Protein AF-A0A1N7FT48-F1 (afdb_monomer)

Foldseek 3Di:
DVVVCVVVVDDPPDDPVNVVVVCVVVVFKDWDDDPPDDQWFWAFPLVRDGQDDDPRLLVLLVQQLVQLVVLQVVQQAFDQDPVRDTDHQADPVRDGLLCQLCVQVVHDSVCLSVCLVDDDSVNNLVSSQSSQVSQVPDPRHHDDSRHGHTDIGGDDIDMDGDPVNCVVPVD

pLDDT: mean 84.12, std 14.3, range [43.56, 97.88]

Solvent-accessible surface area (backbone atoms only — not comparable to full-atom values): 9931 Å² total; per-residue (Å²): 113,71,75,62,37,65,76,67,70,58,81,80,83,69,52,66,68,58,52,52,49,53,33,39,76,71,54,42,34,40,80,48,62,68,88,89,58,60,77,52,43,36,32,32,62,68,80,65,48,77,38,58,64,91,66,43,29,44,51,51,43,55,52,33,48,51,38,47,52,50,50,36,51,60,46,50,35,77,39,84,42,97,88,78,45,75,43,58,60,55,42,98,88,68,38,32,56,42,46,52,40,14,55,72,71,74,46,54,52,88,44,44,68,55,57,46,66,46,76,54,55,71,54,24,40,50,48,42,40,54,52,50,48,43,35,66,72,36,94,74,49,82,71,60,87,77,41,54,50,71,43,79,44,68,56,80,73,44,73,43,75,22,72,66,46,35,67,74,70,74,106

Organism: NCBI:txid588898

Sequence (171 aa):
MSNLLEELGIELDCNLDVAVGNLEEFGALGGFRPEDNPDWYTIRQRDGEFVMGEEDFPKAVDEEIKRALCHINSMSARIAIADGGEGVKLNDDGKTLREEVAEEVDVDADELASYLQDGGANERRGKLDEVVEAVEDSDTFERPDSYDKIEWVPSATRHHLTKQVVARYGL

Mean predicted aligned error: 10.94 Å

Nearest PDB structures (foldseek):
  8hpo-assembly1_B  TM=2.071E-01  e=6.542E+00  Saccharomyces cerevisiae S288C
  6lc8-assembly2_B  TM=2.013E-01  e=3.956E+00  Enterobacter cloacae

Structure (mmCIF, N/CA/C/O backbone):
data_AF-A0A1N7FT48-F1
#
_entry.id   AF-A0A1N7FT48-F1
#
loop_
_atom_site.group_PDB
_atom_site.id
_atom_site.type_symbol
_atom_site.label_atom_id
_atom_site.label_alt_id
_atom_site.label_comp_id
_atom_site.label_asym_id
_atom_site.label_entity_id
_atom_site.label_seq_id
_atom_site.pdbx_PDB_ins_code
_atom_site.Cartn_x
_atom_site.Cartn_y
_atom_site.Cartn_z
_atom_site.occupancy
_atom_site.B_iso_or_equiv
_atom_site.auth_seq_id
_atom_site.auth_comp_id
_atom_site.auth_asym_id
_atom_site.auth_atom_id
_atom_site.pdbx_PDB_model_num
ATOM 1 N N . MET A 1 1 ? -45.570 -13.222 14.840 1.00 43.56 1 MET A N 1
ATOM 2 C CA . MET A 1 1 ? -44.838 -12.403 13.849 1.00 43.56 1 MET A CA 1
ATOM 3 C C . MET A 1 1 ? -44.170 -13.265 12.790 1.00 43.56 1 MET A C 1
ATOM 5 O O . MET A 1 1 ? -44.395 -12.974 11.631 1.00 43.56 1 MET A O 1
ATOM 9 N N . SER A 1 2 ? -43.461 -14.344 13.149 1.00 46.72 2 SER A N 1
ATOM 10 C CA . SER A 1 2 ? -42.861 -15.286 12.178 1.00 46.72 2 SER A CA 1
ATOM 11 C C . SER A 1 2 ? -43.870 -15.870 11.164 1.00 46.72 2 SER A C 1
ATOM 13 O O . SER A 1 2 ? -43.617 -15.784 9.970 1.00 46.72 2 SER A O 1
ATOM 15 N N . ASN A 1 3 ? -45.068 -16.283 11.599 1.00 50.03 3 ASN A N 1
ATOM 16 C CA . ASN A 1 3 ? -46.082 -16.835 10.681 1.00 50.03 3 ASN A CA 1
ATOM 17 C C . ASN A 1 3 ? -46.634 -15.856 9.622 1.00 50.03 3 ASN A C 1
ATOM 19 O O . ASN A 1 3 ? -47.160 -16.319 8.625 1.00 50.03 3 ASN A O 1
ATOM 23 N N . LEU A 1 4 ? -46.554 -14.531 9.821 1.00 48.12 4 LEU A N 1
ATOM 24 C CA . LEU A 1 4 ? -47.073 -13.553 8.844 1.00 48.12 4 LEU A CA 1
ATOM 25 C C . LEU A 1 4 ? -46.038 -13.237 7.748 1.00 48.12 4 LEU A C 1
ATOM 27 O O . LEU A 1 4 ? -46.396 -12.845 6.644 1.00 48.12 4 LEU A O 1
ATOM 31 N N . LEU A 1 5 ? -44.749 -13.380 8.072 1.00 45.81 5 LEU A N 1
ATOM 32 C CA . LEU A 1 5 ? -43.635 -13.090 7.167 1.00 45.81 5 LEU A CA 1
ATOM 33 C C . LEU A 1 5 ? -43.407 -14.243 6.180 1.00 45.81 5 LEU A C 1
ATOM 35 O O . LEU A 1 5 ? -43.214 -13.990 4.993 1.00 45.81 5 LEU A O 1
ATOM 39 N N . GLU A 1 6 ? -43.533 -15.492 6.646 1.00 53.09 6 GLU A N 1
ATOM 40 C CA . GLU A 1 6 ? -43.532 -16.682 5.779 1.00 53.09 6 GLU A CA 1
ATOM 41 C C . GLU A 1 6 ? -44.719 -16.688 4.805 1.00 53.09 6 GLU A C 1
ATOM 43 O O . GLU A 1 6 ? -44.555 -17.030 3.638 1.00 53.09 6 GLU A O 1
ATOM 48 N N . GLU A 1 7 ? -45.904 -16.253 5.248 1.00 54.31 7 GLU A N 1
ATOM 49 C CA . GLU A 1 7 ? -47.115 -16.209 4.412 1.00 54.31 7 GLU A CA 1
ATOM 50 C C . GLU A 1 7 ? -47.036 -15.144 3.297 1.00 54.31 7 GLU A C 1
ATOM 52 O O . GLU A 1 7 ? -47.724 -15.253 2.283 1.00 54.31 7 GLU A O 1
ATOM 57 N N . LEU A 1 8 ? -46.168 -14.135 3.460 1.00 54.41 8 LEU A N 1
ATOM 58 C CA . LEU A 1 8 ? -45.912 -13.069 2.483 1.00 54.41 8 LEU A CA 1
ATOM 59 C C . LEU A 1 8 ? -44.673 -13.321 1.604 1.00 54.41 8 LEU A C 1
ATOM 61 O O . LEU A 1 8 ? -44.410 -12.522 0.706 1.00 54.41 8 LEU A O 1
ATOM 65 N N . GLY A 1 9 ? -43.923 -14.406 1.835 1.00 45.91 9 GLY A N 1
ATOM 66 C CA . GLY A 1 9 ? -42.721 -14.744 1.061 1.00 45.91 9 GLY A CA 1
ATOM 67 C C . GLY A 1 9 ? -41.581 -13.729 1.198 1.00 45.91 9 GLY A C 1
ATOM 68 O O . GLY A 1 9 ? -40.793 -13.569 0.270 1.00 45.91 9 GLY A O 1
ATOM 69 N N . ILE A 1 10 ? -41.518 -13.008 2.320 1.00 50.66 10 ILE A N 1
ATOM 70 C CA . ILE A 1 10 ? -40.508 -11.973 2.560 1.00 50.66 10 ILE A CA 1
ATOM 71 C C . ILE A 1 10 ? -39.317 -12.622 3.272 1.00 50.66 10 ILE A C 1
ATOM 73 O O . ILE A 1 10 ? -39.374 -12.867 4.478 1.00 50.66 10 ILE A O 1
ATOM 77 N N . GLU A 1 11 ? -38.238 -12.887 2.533 1.00 48.47 11 GLU A N 1
ATOM 78 C CA . GLU A 1 11 ? -36.929 -13.170 3.127 1.00 48.47 11 GLU A CA 1
ATOM 79 C C . GLU A 1 11 ? -36.364 -11.878 3.725 1.00 48.47 11 GLU A C 1
ATOM 81 O O . GLU A 1 11 ? -36.188 -10.866 3.047 1.00 48.47 11 GLU A O 1
ATOM 86 N N . LEU A 1 12 ? -36.129 -11.898 5.035 1.00 51.41 12 LEU A N 1
ATOM 87 C CA . LEU A 1 12 ? -35.481 -10.808 5.751 1.00 51.41 12 LEU A CA 1
ATOM 88 C C . LEU A 1 12 ? -33.970 -11.042 5.700 1.00 51.41 12 LEU A C 1
ATOM 90 O O . LEU A 1 12 ? -33.387 -11.593 6.634 1.00 51.41 12 LEU A O 1
ATOM 94 N N . ASP A 1 13 ? -33.343 -10.605 4.610 1.00 51.22 13 ASP A N 1
ATOM 95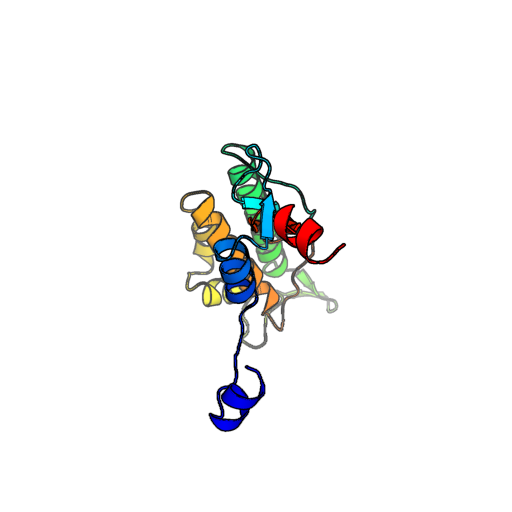 C CA . ASP A 1 13 ? -31.889 -10.451 4.537 1.00 51.22 13 ASP A CA 1
ATOM 96 C C . ASP A 1 13 ? -31.471 -9.322 5.484 1.00 51.22 13 ASP A C 1
ATOM 98 O O . ASP A 1 13 ? -31.414 -8.139 5.144 1.00 51.22 13 ASP A O 1
ATOM 102 N N . CYS A 1 14 ? -31.244 -9.683 6.743 1.00 55.03 14 CYS A N 1
ATOM 103 C CA . CYS A 1 14 ? -30.756 -8.757 7.747 1.00 55.03 14 CYS A CA 1
ATOM 104 C C . CYS A 1 14 ? -29.241 -8.652 7.578 1.00 55.03 14 CYS A C 1
ATOM 106 O O . CYS A 1 14 ? -28.514 -9.541 8.023 1.00 55.03 14 CYS A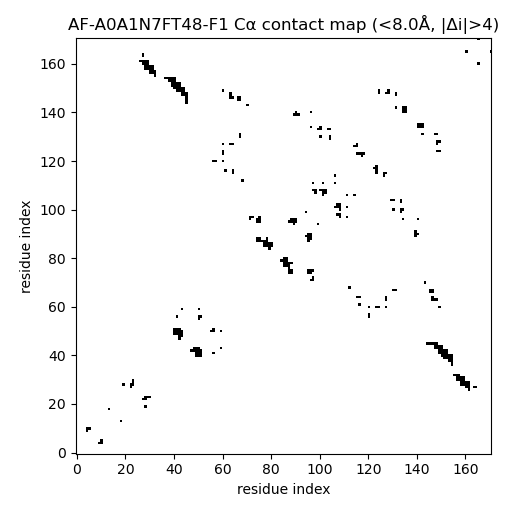 O 1
ATOM 108 N N . ASN A 1 15 ? -28.741 -7.568 6.985 1.00 69.19 15 ASN A N 1
ATOM 109 C CA . ASN A 1 15 ? -27.335 -7.223 7.179 1.00 69.19 15 ASN A CA 1
ATOM 110 C C . ASN A 1 15 ? -27.104 -6.998 8.690 1.00 69.19 15 ASN A C 1
ATOM 112 O O . ASN A 1 15 ? -27.936 -6.375 9.358 1.00 69.19 15 ASN A O 1
ATOM 116 N N . LEU A 1 16 ? -26.004 -7.531 9.231 1.00 73.19 16 LEU A N 1
ATOM 117 C CA . LEU A 1 16 ? -25.623 -7.404 10.638 1.00 73.19 16 LEU A CA 1
ATOM 118 C C . LEU A 1 16 ? -25.678 -5.946 11.110 1.00 73.19 16 LEU A C 1
ATOM 120 O O . LEU A 1 16 ? -26.208 -5.689 12.187 1.00 73.19 16 LEU A O 1
ATOM 124 N N . ASP A 1 17 ? -25.234 -4.999 10.283 1.00 72.88 17 ASP A N 1
ATOM 125 C CA . ASP A 1 17 ? -25.266 -3.569 10.611 1.00 72.88 17 ASP A CA 1
ATOM 126 C C . AS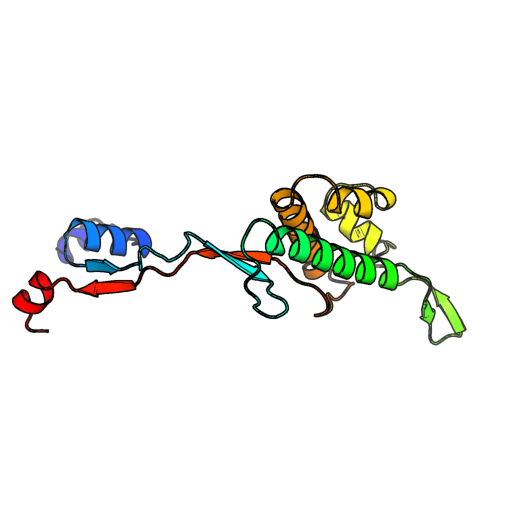P A 1 17 ? -26.693 -3.053 10.814 1.00 72.88 17 ASP A C 1
ATOM 128 O O . ASP A 1 17 ? -26.971 -2.304 11.748 1.00 72.88 17 ASP A O 1
ATOM 132 N N . VAL A 1 18 ? -27.631 -3.509 9.979 1.00 76.25 18 VAL A N 1
ATOM 133 C CA . VAL A 1 18 ? -29.053 -3.156 10.091 1.00 76.25 18 VAL A CA 1
ATOM 134 C C . VAL A 1 18 ? -29.650 -3.775 11.354 1.00 76.25 18 VAL A C 1
ATOM 136 O O . VAL A 1 18 ? -30.414 -3.125 12.065 1.00 76.25 18 VAL A O 1
ATOM 139 N N . ALA A 1 19 ? -29.286 -5.019 11.674 1.00 79.25 19 ALA A N 1
ATOM 140 C CA . ALA A 1 19 ? -29.749 -5.685 12.888 1.00 79.25 19 ALA A CA 1
ATOM 141 C C . ALA A 1 19 ? -29.219 -5.000 14.160 1.00 79.25 19 ALA A C 1
ATOM 143 O O . ALA A 1 19 ? -29.990 -4.760 15.091 1.00 79.25 19 ALA A O 1
ATOM 144 N N . VAL A 1 20 ? -27.930 -4.651 14.193 1.00 79.38 20 VAL A N 1
ATOM 145 C CA . VAL A 1 20 ? -27.299 -3.938 15.312 1.00 79.38 20 VAL A CA 1
ATOM 146 C C . VAL A 1 20 ? -27.886 -2.535 15.452 1.00 79.38 20 VAL A C 1
ATOM 148 O O . VAL A 1 20 ? -28.318 -2.183 16.548 1.00 79.38 20 VAL A O 1
ATOM 151 N N . GLY A 1 21 ? -28.006 -1.783 14.355 1.00 76.62 21 GLY A N 1
ATOM 152 C CA . GLY A 1 21 ? -28.599 -0.444 14.357 1.00 76.62 21 GLY A CA 1
ATOM 153 C C . GLY A 1 21 ? -30.036 -0.437 14.881 1.00 76.62 21 GLY A C 1
ATOM 154 O O . GLY A 1 21 ? -30.369 0.359 15.757 1.00 76.62 21 GLY A O 1
ATOM 155 N N . ASN A 1 22 ? -30.866 -1.391 14.447 1.00 80.50 22 ASN A N 1
ATOM 156 C CA . ASN A 1 22 ? -32.234 -1.538 14.954 1.00 80.50 22 ASN A CA 1
ATOM 157 C C . ASN A 1 22 ? -32.272 -1.860 16.460 1.00 80.50 22 ASN A C 1
ATOM 159 O O . ASN A 1 22 ? -33.148 -1.380 17.181 1.00 80.50 22 ASN A O 1
ATOM 163 N N . LEU A 1 23 ? -31.344 -2.686 16.956 1.00 80.62 23 LEU A N 1
ATOM 164 C CA . LEU A 1 23 ? -31.255 -3.035 18.377 1.00 80.62 23 LEU A CA 1
ATOM 165 C C . LEU A 1 23 ? -30.747 -1.872 19.241 1.00 80.62 23 LEU A C 1
ATOM 167 O O . LEU A 1 23 ? -31.159 -1.760 20.399 1.00 80.62 23 LEU A O 1
ATOM 171 N N . GLU A 1 24 ? -29.880 -1.016 18.703 1.00 80.31 24 GLU A N 1
ATOM 172 C CA . GLU A 1 24 ? -29.455 0.228 19.350 1.00 80.31 24 GLU A CA 1
ATOM 173 C C . GLU A 1 24 ? -30.578 1.272 19.363 1.00 80.31 24 GLU A C 1
ATOM 175 O O . GLU A 1 24 ? -30.865 1.832 20.421 1.00 80.31 24 GLU A O 1
ATOM 180 N N . GLU A 1 25 ? -31.288 1.472 18.246 1.00 81.25 25 GLU A N 1
ATOM 181 C CA . GLU A 1 25 ? -32.436 2.390 18.161 1.00 81.25 25 GLU A CA 1
ATOM 182 C C . GLU A 1 25 ? -33.570 1.968 19.107 1.00 81.25 25 GLU A C 1
ATOM 184 O O . GLU A 1 25 ? -34.167 2.793 19.801 1.00 81.25 25 GLU A O 1
ATOM 189 N N . PHE A 1 26 ? -33.824 0.662 19.210 1.00 82.12 26 PHE A N 1
ATOM 190 C CA . PHE A 1 26 ? -34.778 0.101 20.166 1.00 82.12 26 PHE A CA 1
ATOM 191 C C . PHE A 1 26 ? -34.303 0.209 21.633 1.00 82.12 26 PHE A C 1
ATOM 193 O O . PHE A 1 26 ? -35.077 -0.048 22.559 1.00 82.12 26 PHE A O 1
ATOM 200 N N . GLY A 1 27 ? -33.043 0.581 21.878 1.00 78.88 27 GLY A N 1
ATOM 201 C CA . GLY A 1 27 ? -32.454 0.694 23.214 1.00 78.88 27 GLY A CA 1
ATOM 202 C C . GLY A 1 27 ? -32.167 -0.655 23.879 1.00 78.88 27 GLY A C 1
ATOM 203 O O . GLY A 1 27 ? -32.018 -0.726 25.105 1.00 78.88 27 GLY A O 1
ATOM 204 N N . ALA A 1 28 ? -32.108 -1.741 23.101 1.00 79.69 28 ALA A N 1
ATOM 205 C CA . ALA A 1 28 ? -31.739 -3.061 23.606 1.00 79.69 28 ALA A CA 1
ATOM 206 C C . ALA A 1 28 ? -30.224 -3.248 23.724 1.00 79.69 28 ALA A C 1
ATOM 208 O O . ALA A 1 28 ? -29.759 -3.888 24.673 1.00 79.69 28 ALA A O 1
ATOM 209 N N . LEU A 1 29 ? -29.471 -2.664 22.793 1.00 81.94 29 LEU A N 1
ATOM 210 C CA . LEU A 1 29 ? -28.017 -2.591 22.839 1.00 81.94 29 LEU A CA 1
ATOM 211 C C . LEU A 1 29 ? -27.562 -1.178 23.201 1.00 81.94 29 LEU A C 1
ATOM 213 O O . LEU A 1 29 ? -28.160 -0.188 22.793 1.00 81.94 29 LEU A O 1
ATOM 217 N N . GLY A 1 30 ? -26.496 -1.102 23.990 1.00 74.44 30 GLY A N 1
ATOM 218 C CA . GLY A 1 30 ? -25.676 0.090 24.132 1.00 74.44 30 GLY A CA 1
ATOM 219 C C . GLY A 1 30 ? -24.333 -0.139 23.447 1.00 74.44 30 GLY A C 1
ATOM 220 O O . GLY A 1 30 ? -23.672 -1.149 23.703 1.00 74.44 30 GLY A O 1
ATOM 221 N N . GLY A 1 31 ? -23.913 0.796 22.603 1.00 73.69 31 GLY A N 1
ATOM 222 C CA . GLY A 1 31 ? -22.545 0.867 22.105 1.00 73.69 31 GLY A CA 1
ATOM 223 C C . GLY A 1 31 ? -21.635 1.523 23.142 1.00 73.69 31 GLY A C 1
ATOM 224 O O . GLY A 1 31 ? -21.965 2.561 23.714 1.00 73.69 31 GLY A O 1
ATOM 225 N N . PHE A 1 32 ? -20.486 0.913 23.413 1.00 70.88 32 PHE A N 1
ATOM 226 C CA . PHE A 1 32 ? -19.395 1.538 24.143 1.00 70.88 32 PHE A CA 1
ATOM 227 C C . PHE A 1 32 ? -18.168 1.606 23.241 1.00 70.88 32 PHE A C 1
ATOM 229 O O . PHE A 1 32 ? -17.603 0.587 22.833 1.00 70.88 32 PHE A O 1
ATOM 236 N N . ARG A 1 33 ? -17.738 2.836 22.988 1.00 65.94 33 ARG A N 1
ATOM 237 C CA . ARG A 1 33 ? -16.440 3.160 22.424 1.00 65.94 33 ARG A CA 1
ATOM 238 C C . ARG A 1 33 ? -15.762 4.116 23.404 1.00 65.94 33 ARG A C 1
ATOM 240 O O . ARG A 1 33 ? -16.387 5.118 23.749 1.00 65.94 33 ARG A O 1
ATOM 247 N N . PRO A 1 34 ? -14.547 3.820 23.896 1.00 72.06 34 PRO A N 1
ATOM 248 C CA . PRO A 1 34 ? -13.786 4.806 24.654 1.00 72.06 34 PRO A CA 1
ATOM 249 C C . PRO A 1 34 ? -13.670 6.095 23.833 1.00 72.06 34 PRO A C 1
ATOM 251 O O . PRO A 1 34 ? -13.296 6.021 22.666 1.00 72.06 34 PRO A O 1
ATOM 254 N N . GLU A 1 35 ? -13.998 7.248 24.420 1.00 70.12 35 GLU A N 1
ATOM 255 C CA . GLU A 1 35 ? -13.951 8.546 23.717 1.00 70.12 35 GLU A CA 1
ATOM 256 C C . GLU A 1 35 ? -12.540 8.878 23.206 1.00 70.12 35 GLU A C 1
ATOM 258 O O . GLU A 1 35 ? -12.391 9.582 22.214 1.00 70.12 35 GLU A O 1
ATOM 263 N N . ASP A 1 36 ? -11.514 8.304 23.839 1.00 77.81 36 ASP A N 1
ATOM 264 C CA . ASP A 1 36 ? -10.109 8.493 23.478 1.00 77.81 36 ASP A CA 1
ATOM 265 C C . ASP A 1 36 ? -9.653 7.633 22.280 1.00 77.81 36 ASP A C 1
ATOM 267 O O . ASP A 1 36 ? -8.517 7.767 21.822 1.00 77.81 36 ASP A O 1
ATOM 271 N N . ASN A 1 37 ? -10.495 6.723 21.769 1.00 79.62 37 ASN A N 1
ATOM 272 C CA . ASN A 1 37 ? -10.119 5.878 20.637 1.00 79.62 37 ASN A CA 1
ATOM 273 C C . ASN A 1 37 ? -10.293 6.620 19.302 1.00 79.62 37 ASN A C 1
ATOM 275 O O . ASN A 1 37 ? -11.365 7.174 19.049 1.00 79.62 37 ASN A O 1
ATOM 279 N N . PRO A 1 38 ? -9.304 6.545 18.393 1.00 81.38 38 PRO A N 1
ATOM 280 C CA . PRO A 1 38 ? -9.422 7.131 17.064 1.00 81.38 38 PRO A CA 1
ATOM 281 C C . PRO A 1 38 ? -10.512 6.435 16.247 1.00 81.38 38 PRO A C 1
ATOM 283 O O . PRO A 1 38 ? -10.845 5.271 16.504 1.00 81.38 38 PRO A O 1
ATOM 286 N N . ASP A 1 39 ? -11.036 7.139 15.237 1.00 81.69 39 ASP A N 1
ATOM 287 C CA . ASP A 1 39 ? -12.045 6.592 14.327 1.00 81.69 39 ASP A CA 1
ATOM 288 C C . ASP A 1 39 ? -11.555 5.334 13.602 1.00 81.69 39 ASP A C 1
ATOM 290 O O . ASP A 1 39 ? -12.259 4.321 13.535 1.00 81.69 39 ASP A O 1
ATOM 294 N N . TRP A 1 40 ? -10.294 5.392 13.188 1.00 84.44 40 TRP A N 1
ATOM 295 C CA . TRP A 1 40 ? -9.587 4.369 12.442 1.00 84.44 40 TRP A CA 1
ATOM 296 C C . TRP A 1 40 ? -8.178 4.209 12.997 1.00 84.44 40 TRP A C 1
ATOM 298 O O . TRP A 1 40 ? -7.578 5.160 13.503 1.00 84.44 40 TRP A O 1
ATOM 308 N N . TYR A 1 41 ? -7.655 3.001 12.876 1.00 88.12 41 TYR A N 1
ATOM 309 C CA . TYR A 1 41 ? -6.258 2.685 13.077 1.00 88.12 41 TYR A CA 1
ATOM 310 C C . TYR A 1 41 ? -5.600 2.495 11.723 1.00 88.12 41 TYR A C 1
ATOM 312 O O . TYR A 1 41 ? -6.101 1.736 10.897 1.00 88.12 41 TYR A O 1
ATOM 320 N N . THR A 1 42 ? -4.462 3.141 11.518 1.00 91.56 42 THR A N 1
ATOM 321 C CA . THR A 1 42 ? -3.639 2.894 10.341 1.00 91.56 42 THR A CA 1
ATOM 322 C C . THR A 1 42 ? -2.610 1.824 10.679 1.00 91.56 42 THR A C 1
ATOM 324 O O . THR A 1 42 ? -1.766 2.038 11.552 1.00 91.56 42 THR A O 1
ATOM 327 N N . ILE A 1 43 ? -2.706 0.661 10.037 1.00 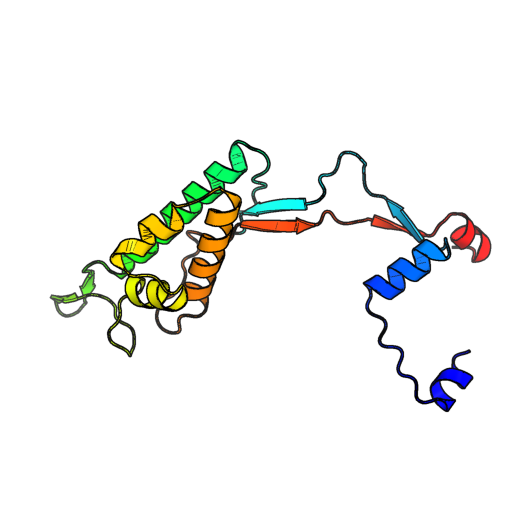92.25 43 ILE A N 1
ATOM 328 C CA . ILE A 1 43 ? -1.900 -0.522 10.357 1.00 92.25 43 ILE A CA 1
ATOM 329 C C . ILE A 1 43 ? -1.095 -0.929 9.130 1.00 92.25 43 ILE A C 1
ATOM 331 O O . ILE A 1 43 ? -1.646 -1.117 8.047 1.00 92.25 43 ILE A O 1
ATOM 335 N N . ARG A 1 44 ? 0.215 -1.095 9.303 1.00 93.25 44 ARG A N 1
ATOM 336 C CA . ARG A 1 44 ? 1.078 -1.693 8.285 1.00 93.25 44 ARG A CA 1
ATOM 337 C C . ARG A 1 44 ? 0.966 -3.213 8.358 1.00 93.25 44 ARG A C 1
ATOM 339 O O . ARG A 1 44 ? 1.340 -3.802 9.370 1.00 93.25 44 ARG A O 1
ATOM 346 N N . GLN A 1 45 ? 0.487 -3.856 7.296 1.00 92.38 45 GLN A N 1
ATOM 347 C CA . GLN A 1 45 ? 0.188 -5.293 7.326 1.00 92.38 45 GLN A CA 1
ATOM 348 C C . GLN A 1 45 ? 1.429 -6.166 7.544 1.00 92.38 45 GLN A C 1
ATOM 350 O O . GLN A 1 45 ? 1.357 -7.144 8.286 1.00 92.38 45 GLN A O 1
ATOM 355 N N . ARG A 1 46 ? 2.583 -5.758 6.994 1.00 93.06 46 ARG A N 1
ATOM 356 C CA . ARG A 1 46 ? 3.857 -6.496 7.071 1.00 93.06 46 ARG A CA 1
ATOM 357 C C . ARG A 1 46 ? 4.227 -6.946 8.490 1.00 93.06 46 ARG A C 1
ATOM 359 O O . ARG A 1 46 ? 4.759 -8.036 8.673 1.00 93.06 46 ARG A O 1
ATOM 366 N N . ASP A 1 47 ? 4.031 -6.085 9.486 1.00 91.75 47 ASP A N 1
ATOM 367 C CA . ASP A 1 47 ? 4.411 -6.347 10.882 1.00 91.75 47 ASP A CA 1
ATOM 368 C C . ASP A 1 47 ? 3.331 -6.001 11.915 1.00 91.75 47 ASP A C 1
ATOM 370 O O . ASP A 1 47 ? 3.547 -6.185 13.114 1.00 91.75 47 ASP A O 1
ATOM 374 N N . GLY A 1 48 ? 2.159 -5.542 11.471 1.00 90.75 48 GLY A N 1
ATOM 375 C CA . GLY A 1 48 ? 1.049 -5.162 12.339 1.00 90.75 48 GLY A CA 1
ATOM 376 C C . GLY A 1 48 ? 1.302 -3.885 13.144 1.00 90.75 48 GLY A C 1
ATOM 377 O O . GLY A 1 48 ? 0.601 -3.644 14.128 1.00 90.75 48 GLY A O 1
ATOM 378 N N . GLU A 1 49 ? 2.304 -3.080 12.776 1.00 93.88 49 GLU A N 1
ATOM 379 C CA . GLU A 1 49 ? 2.609 -1.837 13.483 1.00 93.88 49 GLU A CA 1
ATOM 380 C C . GLU A 1 49 ? 1.552 -0.759 13.199 1.00 93.88 49 GLU A C 1
ATOM 382 O O . GLU A 1 49 ? 1.134 -0.542 12.058 1.00 93.88 49 GLU A O 1
ATOM 387 N N . PHE A 1 50 ? 1.138 -0.059 14.258 1.00 91.62 50 PHE A N 1
ATOM 388 C CA . PHE A 1 50 ? 0.275 1.113 14.158 1.00 91.62 50 PHE A CA 1
ATOM 389 C C . PHE A 1 50 ? 1.099 2.317 13.701 1.00 91.62 50 PHE A C 1
ATOM 391 O O . PHE A 1 50 ? 1.949 2.808 14.439 1.00 91.62 50 PHE A O 1
ATOM 398 N N . VAL A 1 51 ? 0.813 2.822 12.505 1.00 92.06 51 VAL A N 1
ATOM 399 C CA . VAL A 1 51 ? 1.537 3.927 11.862 1.00 92.06 51 VAL A CA 1
ATOM 400 C C . VAL A 1 51 ? 0.622 5.143 11.761 1.00 92.06 51 VAL A C 1
ATOM 402 O O . VAL A 1 51 ? 0.079 5.471 10.710 1.00 92.06 51 VAL A O 1
ATOM 405 N N . MET A 1 52 ? 0.386 5.772 12.911 1.00 87.06 52 MET A N 1
ATOM 406 C CA . MET A 1 52 ? -0.632 6.807 13.105 1.00 87.06 52 MET A CA 1
ATOM 407 C C . MET A 1 52 ? -0.025 8.213 13.177 1.00 87.06 52 MET A C 1
ATOM 409 O O . MET A 1 52 ? 1.056 8.411 13.720 1.00 87.06 52 MET A O 1
ATOM 413 N N . GLY A 1 53 ? -0.782 9.216 12.728 1.00 88.12 53 GLY A N 1
ATOM 414 C CA . GLY A 1 53 ? -0.434 10.630 12.903 1.00 88.12 53 GLY A CA 1
ATOM 415 C C . GLY A 1 53 ? 0.393 11.232 11.765 1.00 88.12 53 GLY A C 1
ATOM 416 O O . GLY A 1 53 ? 0.757 10.562 10.805 1.00 88.12 53 GLY A O 1
ATOM 417 N N . GLU A 1 54 ? 0.662 12.534 11.864 1.00 88.25 54 GLU A N 1
ATOM 418 C CA . GLU A 1 54 ? 1.255 13.327 10.773 1.00 88.25 54 GLU A CA 1
ATOM 419 C C . GLU A 1 54 ? 2.719 12.984 10.470 1.00 88.25 54 GLU A C 1
ATOM 421 O O . GLU A 1 54 ? 3.205 13.294 9.386 1.00 88.25 54 GLU A O 1
ATOM 426 N N . GLU A 1 55 ? 3.428 12.354 11.409 1.00 90.31 55 GLU A N 1
ATOM 427 C CA . GLU A 1 55 ? 4.846 12.031 11.253 1.00 90.31 55 GLU A CA 1
ATOM 428 C C . GLU A 1 55 ? 5.076 10.571 10.840 1.00 90.31 55 GLU A C 1
ATOM 430 O O . GLU A 1 55 ? 5.805 10.319 9.878 1.00 90.31 55 GLU A O 1
ATOM 435 N N . ASP A 1 56 ? 4.454 9.614 11.532 1.00 92.19 56 ASP A N 1
ATOM 436 C CA . ASP A 1 56 ? 4.733 8.189 11.321 1.00 92.19 56 ASP A CA 1
ATOM 437 C C . ASP A 1 56 ? 4.022 7.635 10.085 1.00 92.19 56 ASP A C 1
ATOM 439 O O . ASP A 1 56 ? 4.605 6.833 9.353 1.00 92.19 56 ASP A O 1
ATOM 443 N N . PHE A 1 57 ? 2.805 8.105 9.787 1.00 93.69 57 PHE A N 1
ATOM 444 C CA . PHE A 1 57 ? 2.056 7.629 8.624 1.00 93.69 57 PHE A CA 1
ATOM 445 C C . PHE A 1 57 ? 2.767 7.936 7.292 1.00 93.69 57 PHE A C 1
ATOM 447 O O . PHE A 1 57 ? 3.010 6.997 6.530 1.00 93.69 57 PHE A O 1
ATOM 454 N N . PRO A 1 58 ? 3.181 9.188 6.986 1.00 96.00 58 PRO A N 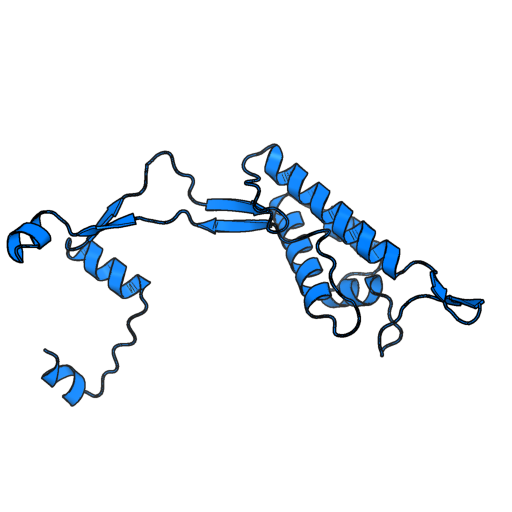1
ATOM 455 C CA . PRO A 1 58 ? 3.887 9.463 5.734 1.00 96.00 58 PRO A CA 1
ATOM 456 C C . PRO A 1 58 ? 5.209 8.703 5.610 1.00 96.00 58 PRO A C 1
ATOM 458 O O . PRO A 1 58 ? 5.529 8.223 4.524 1.00 96.00 58 PRO A O 1
ATOM 461 N N . LYS A 1 59 ? 5.953 8.556 6.716 1.00 96.06 59 LYS A N 1
ATOM 462 C CA . LYS A 1 59 ? 7.213 7.801 6.737 1.00 96.06 59 LYS A CA 1
ATOM 463 C C . LYS A 1 59 ? 6.991 6.325 6.436 1.00 96.06 59 LYS A C 1
ATOM 465 O O . LYS A 1 59 ? 7.722 5.770 5.623 1.00 96.06 59 LYS A O 1
ATOM 470 N N . ALA A 1 60 ? 5.982 5.710 7.050 1.00 96.25 60 ALA A N 1
ATOM 471 C CA . ALA A 1 60 ? 5.649 4.313 6.807 1.00 96.25 60 ALA A CA 1
ATOM 472 C C . ALA A 1 60 ? 5.281 4.074 5.337 1.00 96.25 60 ALA A C 1
ATOM 474 O O . ALA A 1 60 ? 5.790 3.136 4.729 1.00 96.25 60 ALA A O 1
ATOM 475 N N . VAL A 1 61 ? 4.474 4.962 4.745 1.00 96.94 61 VAL A N 1
ATOM 476 C CA . VAL A 1 61 ? 4.136 4.915 3.312 1.00 96.94 61 VAL A CA 1
ATOM 477 C C . VAL A 1 61 ? 5.398 5.010 2.448 1.00 96.94 61 VAL A C 1
ATOM 479 O O . VAL A 1 61 ? 5.603 4.184 1.562 1.00 96.94 61 VAL A O 1
ATOM 482 N N . ASP A 1 62 ? 6.287 5.964 2.736 1.00 97.19 62 ASP A N 1
ATOM 483 C CA . ASP A 1 62 ? 7.540 6.140 1.992 1.00 97.19 62 ASP A CA 1
ATOM 484 C C . ASP A 1 62 ? 8.489 4.939 2.107 1.00 97.19 62 ASP A C 1
ATOM 486 O O . ASP A 1 62 ? 9.208 4.610 1.159 1.00 97.19 62 ASP A O 1
ATOM 490 N N . GLU A 1 63 ? 8.539 4.291 3.268 1.00 96.81 63 GLU A N 1
ATOM 491 C CA . GLU A 1 63 ? 9.346 3.091 3.487 1.00 96.81 63 GLU A CA 1
ATOM 492 C C . GLU A 1 63 ? 8.808 1.887 2.717 1.00 96.81 63 GLU A C 1
ATOM 494 O O . GLU A 1 63 ? 9.593 1.183 2.076 1.00 96.81 63 GLU A O 1
ATOM 499 N N . GLU A 1 64 ? 7.495 1.668 2.734 1.00 97.19 64 GLU A N 1
ATOM 500 C CA . GLU A 1 64 ? 6.869 0.557 2.017 1.00 97.19 64 GLU A CA 1
ATOM 501 C C . GLU A 1 64 ? 6.954 0.747 0.494 1.00 97.19 64 GLU A C 1
ATOM 503 O O . GLU A 1 64 ? 7.344 -0.182 -0.212 1.00 97.19 64 GLU A O 1
ATOM 508 N N . ILE A 1 65 ? 6.788 1.975 -0.015 1.00 97.75 65 ILE A N 1
ATOM 509 C CA . ILE A 1 65 ? 7.038 2.299 -1.433 1.00 97.75 65 ILE A CA 1
ATOM 510 C C . ILE A 1 65 ? 8.483 1.988 -1.836 1.00 97.75 65 ILE A C 1
ATOM 512 O O . ILE A 1 65 ? 8.730 1.403 -2.892 1.00 97.75 65 ILE A O 1
ATOM 516 N N . LYS A 1 66 ? 9.469 2.349 -1.005 1.00 97.44 66 LYS A N 1
ATOM 517 C CA . LYS A 1 66 ? 10.881 2.039 -1.290 1.00 97.44 66 LYS A CA 1
ATOM 518 C C . LYS A 1 66 ? 11.131 0.537 -1.351 1.00 97.44 66 LYS A C 1
ATOM 520 O O . LYS A 1 66 ? 11.920 0.094 -2.186 1.00 97.44 66 LYS A O 1
ATOM 525 N N . ARG A 1 67 ? 10.492 -0.242 -0.477 1.00 96.88 67 ARG A N 1
ATOM 526 C CA . ARG A 1 67 ? 10.615 -1.706 -0.453 1.00 96.88 67 ARG A CA 1
ATOM 527 C C . ARG A 1 67 ? 9.964 -2.336 -1.686 1.00 96.88 67 ARG A C 1
ATOM 529 O O . ARG A 1 67 ? 10.620 -3.148 -2.337 1.00 96.88 67 ARG A O 1
ATOM 536 N N . ALA A 1 68 ? 8.767 -1.889 -2.066 1.00 96.38 68 ALA A N 1
ATOM 537 C CA . ALA A 1 68 ? 8.092 -2.315 -3.292 1.00 96.38 68 ALA A CA 1
ATOM 538 C C . ALA A 1 68 ? 8.943 -2.014 -4.538 1.00 96.38 68 ALA A C 1
ATOM 540 O O . ALA A 1 68 ? 9.249 -2.909 -5.324 1.00 96.38 68 ALA A O 1
ATOM 541 N N . LEU A 1 69 ? 9.449 -0.782 -4.672 1.00 96.19 69 LEU A N 1
ATOM 542 C CA . LEU A 1 69 ? 10.341 -0.410 -5.775 1.00 96.19 69 LEU A CA 1
ATOM 543 C C . LEU A 1 69 ? 11.645 -1.215 -5.775 1.00 96.19 69 LEU A C 1
ATOM 545 O O . LEU A 1 69 ? 12.152 -1.553 -6.842 1.00 96.19 69 LEU A O 1
ATOM 549 N N . CYS A 1 70 ? 12.208 -1.532 -4.607 1.00 95.38 70 CYS A N 1
ATOM 550 C CA . CYS A 1 70 ? 13.395 -2.381 -4.504 1.00 95.38 70 CYS A CA 1
ATOM 551 C C . CYS A 1 70 ? 13.135 -3.777 -5.085 1.00 95.38 70 CYS A C 1
ATOM 553 O O . CYS A 1 70 ? 13.944 -4.262 -5.877 1.00 95.38 70 CYS A O 1
ATOM 555 N N . HIS A 1 71 ? 11.993 -4.383 -4.750 1.00 93.81 71 HIS A N 1
ATOM 556 C CA . HIS A 1 71 ? 11.567 -5.664 -5.308 1.00 93.81 71 HIS A CA 1
ATOM 557 C C . HIS A 1 71 ? 11.348 -5.592 -6.827 1.00 93.81 71 HIS A C 1
ATOM 559 O O . HIS A 1 71 ? 11.925 -6.377 -7.577 1.00 93.81 71 HIS A O 1
ATOM 565 N N . ILE A 1 72 ? 10.593 -4.602 -7.304 1.00 93.81 72 ILE A N 1
ATOM 566 C CA . ILE A 1 72 ? 10.327 -4.425 -8.740 1.00 93.81 72 ILE A CA 1
ATOM 567 C C . ILE A 1 72 ? 11.639 -4.264 -9.522 1.00 93.81 72 ILE A C 1
ATOM 569 O O . ILE A 1 72 ? 11.842 -4.886 -10.568 1.00 93.81 72 ILE A O 1
ATOM 573 N N . ASN A 1 73 ? 12.570 -3.469 -8.990 1.00 91.62 73 ASN A N 1
ATOM 574 C CA . ASN A 1 73 ? 13.894 -3.277 -9.577 1.00 91.62 73 ASN A CA 1
ATOM 575 C C . ASN A 1 73 ? 14.734 -4.560 -9.571 1.00 91.62 73 ASN A C 1
ATOM 577 O O . ASN A 1 73 ? 15.441 -4.810 -10.545 1.00 91.62 73 ASN A O 1
ATOM 581 N N . SER A 1 74 ? 14.695 -5.358 -8.499 1.00 89.75 74 SER A N 1
ATOM 582 C CA . SER A 1 74 ? 15.512 -6.572 -8.397 1.00 89.75 74 SER A CA 1
ATOM 583 C C . SER A 1 74 ? 15.054 -7.657 -9.369 1.00 89.75 74 SER A C 1
ATOM 585 O O . SER A 1 74 ? 15.896 -8.339 -9.948 1.00 89.75 74 SER A O 1
ATOM 587 N N . MET A 1 75 ? 13.748 -7.763 -9.609 1.00 85.75 75 MET A N 1
ATOM 588 C CA . MET A 1 75 ? 13.172 -8.712 -10.567 1.00 85.75 75 MET A CA 1
ATOM 589 C C . MET A 1 75 ? 13.359 -8.281 -12.023 1.00 85.75 75 MET A C 1
ATOM 591 O O . MET A 1 75 ? 13.458 -9.125 -12.912 1.00 85.75 75 MET A O 1
ATOM 595 N N . SER A 1 76 ? 13.452 -6.972 -12.258 1.00 79.94 76 SER A N 1
ATOM 596 C CA . SER A 1 76 ? 13.688 -6.396 -13.589 1.00 79.94 76 SER A CA 1
ATOM 597 C C . SER A 1 76 ? 15.182 -6.272 -13.929 1.00 79.94 76 SER A C 1
ATOM 599 O O . SER A 1 76 ? 15.546 -5.949 -15.060 1.00 79.94 76 SER A O 1
ATOM 601 N N . ALA A 1 77 ? 16.071 -6.512 -12.961 1.00 76.25 77 ALA A N 1
ATOM 602 C CA . ALA A 1 77 ? 17.510 -6.515 -13.178 1.00 76.25 77 ALA A CA 1
ATOM 603 C C . ALA A 1 77 ? 17.966 -7.799 -13.889 1.00 76.25 77 ALA A C 1
ATOM 605 O O . ALA A 1 77 ? 17.370 -8.867 -13.753 1.00 76.25 77 ALA A O 1
ATOM 606 N N . ARG A 1 78 ? 19.083 -7.710 -14.622 1.00 69.94 78 ARG A N 1
ATOM 607 C CA . ARG A 1 78 ? 19.736 -8.898 -15.183 1.00 69.94 78 ARG A CA 1
ATOM 608 C C . ARG A 1 78 ? 20.226 -9.796 -14.050 1.00 69.94 78 ARG A C 1
ATOM 610 O O . ARG A 1 78 ? 21.038 -9.375 -13.228 1.00 69.94 78 ARG A O 1
ATOM 617 N N . ILE A 1 79 ? 19.761 -11.036 -14.047 1.00 61.66 79 ILE A N 1
ATOM 618 C CA . ILE A 1 79 ? 20.140 -12.096 -13.117 1.00 61.66 79 ILE A CA 1
ATOM 619 C C . ILE A 1 79 ? 20.925 -13.178 -13.857 1.00 61.66 79 ILE A C 1
ATOM 621 O O . ILE A 1 79 ? 20.672 -13.480 -15.026 1.00 61.66 79 ILE A O 1
ATOM 625 N N . ALA A 1 80 ? 21.905 -13.762 -13.168 1.00 57.44 80 ALA A N 1
ATOM 626 C CA . 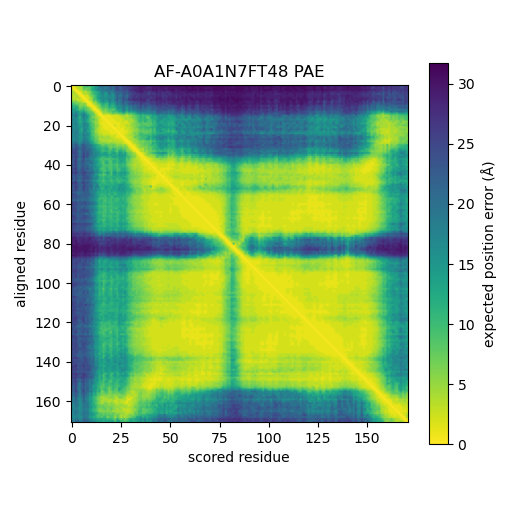ALA A 1 80 ? 22.623 -14.925 -13.668 1.00 57.44 80 ALA A CA 1
ATOM 627 C C . ALA A 1 80 ? 21.682 -16.139 -13.653 1.00 57.44 80 ALA A C 1
ATOM 629 O O . ALA A 1 80 ? 21.167 -16.512 -12.599 1.00 57.44 80 ALA A O 1
ATOM 630 N N . ILE A 1 81 ? 21.462 -16.753 -14.813 1.00 62.69 81 ILE A N 1
ATOM 631 C CA . ILE A 1 81 ? 20.653 -17.969 -14.965 1.00 62.69 81 ILE A CA 1
ATOM 632 C C . ILE A 1 81 ? 21.560 -19.196 -15.083 1.00 62.69 81 ILE A C 1
ATOM 634 O O . ILE A 1 81 ? 22.709 -19.103 -15.515 1.00 62.69 81 ILE A O 1
ATOM 638 N N . ALA A 1 82 ? 21.041 -20.354 -14.665 1.00 60.28 82 ALA A N 1
ATOM 639 C CA . ALA A 1 82 ? 21.811 -21.581 -14.433 1.00 60.28 82 ALA A CA 1
ATOM 640 C C . ALA A 1 82 ? 22.645 -22.071 -15.638 1.00 60.28 82 ALA A C 1
ATOM 642 O O . ALA A 1 82 ? 23.672 -22.713 -15.434 1.00 60.28 82 ALA A O 1
ATOM 643 N N . ASP A 1 83 ? 22.264 -21.706 -16.866 1.00 64.88 83 ASP A N 1
ATOM 644 C CA . ASP A 1 83 ? 22.988 -22.035 -18.106 1.00 64.88 83 ASP A CA 1
ATOM 645 C C . ASP A 1 83 ? 24.101 -21.033 -18.482 1.00 64.88 83 ASP A C 1
ATOM 647 O O . ASP A 1 83 ? 24.613 -21.037 -19.602 1.00 64.88 83 ASP A O 1
ATOM 651 N N . GLY A 1 84 ? 24.517 -20.167 -17.553 1.00 54.28 84 GLY A N 1
ATOM 652 C CA . GLY A 1 84 ? 25.645 -19.250 -17.756 1.00 54.28 84 GLY A CA 1
ATOM 653 C C . GLY A 1 84 ? 25.320 -18.015 -18.603 1.00 54.28 84 GLY A C 1
ATOM 654 O O . GLY A 1 84 ? 26.236 -17.351 -19.086 1.00 54.28 84 GLY A O 1
ATOM 655 N N . GLY A 1 85 ? 24.033 -17.702 -18.777 1.00 59.50 85 GLY A N 1
ATOM 656 C CA . GLY A 1 85 ? 23.560 -16.445 -19.360 1.00 59.50 85 GLY A CA 1
ATOM 657 C C . GLY A 1 85 ? 23.197 -15.406 -18.294 1.00 59.50 85 GLY A C 1
ATOM 658 O O . GLY A 1 85 ? 22.861 -15.751 -17.163 1.00 59.50 85 GLY A O 1
ATOM 659 N N . GLU A 1 86 ? 23.233 -14.126 -18.661 1.00 63.84 86 GLU A N 1
ATOM 660 C CA . GLU A 1 86 ? 22.501 -13.073 -17.949 1.00 63.84 86 GLU A CA 1
ATOM 661 C C . GLU A 1 86 ? 21.141 -12.903 -18.633 1.00 63.84 86 GLU A C 1
ATOM 663 O O . GLU A 1 86 ? 21.085 -12.671 -19.842 1.00 63.84 86 GLU A O 1
ATOM 668 N N . GLY A 1 87 ? 20.050 -13.022 -17.881 1.00 68.81 87 GLY A N 1
ATOM 669 C CA . GLY A 1 87 ? 18.688 -12.840 -18.385 1.00 68.81 87 GLY A CA 1
ATOM 670 C C . GLY A 1 87 ? 17.841 -12.026 -17.415 1.00 68.81 87 GLY A C 1
ATOM 671 O O . GLY A 1 87 ? 18.216 -11.848 -16.261 1.00 68.81 87 GLY A O 1
ATOM 672 N N . VAL A 1 88 ? 16.711 -11.510 -17.884 1.00 80.81 88 VAL A N 1
ATOM 673 C CA . VAL A 1 88 ? 15.691 -10.887 -17.030 1.00 80.81 88 VAL A CA 1
ATOM 674 C C . VAL A 1 88 ? 14.536 -11.876 -16.913 1.00 80.81 88 VAL A C 1
ATOM 676 O O . VAL A 1 88 ? 14.240 -12.571 -17.888 1.00 80.81 88 VAL A O 1
ATOM 679 N N . LYS A 1 89 ? 13.915 -11.990 -15.734 1.00 85.75 89 LYS A N 1
ATOM 680 C CA . LYS A 1 89 ? 12.690 -12.785 -15.603 1.00 85.75 89 LYS A CA 1
ATOM 681 C C . LYS A 1 89 ? 11.567 -12.038 -16.322 1.00 85.75 89 LYS A C 1
ATOM 683 O O . LYS A 1 89 ? 11.316 -10.877 -16.008 1.00 85.75 89 LYS A O 1
ATOM 688 N N . LEU A 1 90 ? 10.928 -12.707 -17.273 1.00 90.62 90 LEU A N 1
ATOM 689 C CA . LEU A 1 90 ? 9.807 -12.175 -18.039 1.00 90.62 90 LEU A CA 1
ATOM 690 C C . LEU A 1 90 ? 8.564 -13.031 -17.787 1.00 90.62 90 LEU A C 1
ATOM 692 O O . LEU A 1 90 ? 8.702 -14.225 -17.507 1.00 90.62 90 LEU A O 1
ATOM 696 N N . ASN A 1 91 ? 7.387 -12.424 -17.899 1.00 90.31 91 ASN A N 1
ATOM 697 C CA . ASN A 1 91 ? 6.117 -13.140 -17.984 1.00 90.31 91 ASN A CA 1
ATOM 698 C C . ASN A 1 91 ? 5.885 -13.724 -19.387 1.00 90.31 91 ASN A C 1
ATOM 700 O O . ASN A 1 91 ? 6.726 -13.584 -20.284 1.00 90.31 91 ASN A O 1
ATOM 704 N N . ASP A 1 92 ? 4.743 -14.384 -19.574 1.00 90.44 92 ASP A N 1
ATOM 705 C CA . ASP A 1 92 ? 4.367 -15.027 -20.840 1.00 90.44 92 ASP A CA 1
ATOM 706 C C . ASP A 1 92 ? 4.252 -14.035 -22.015 1.00 90.44 92 ASP A C 1
ATOM 708 O O . ASP A 1 92 ? 4.478 -14.411 -23.168 1.00 90.44 92 ASP A O 1
ATOM 712 N N . ASP A 1 93 ? 3.997 -12.756 -21.724 1.00 91.62 93 ASP A N 1
ATOM 713 C CA . ASP A 1 93 ? 3.957 -11.664 -22.703 1.00 91.62 93 ASP A CA 1
ATOM 714 C C . ASP A 1 93 ? 5.336 -11.040 -22.979 1.00 91.62 93 ASP A C 1
ATOM 716 O O . ASP A 1 93 ? 5.464 -10.115 -23.786 1.00 91.62 93 ASP A O 1
ATOM 720 N N . GLY A 1 94 ? 6.395 -11.536 -22.334 1.00 90.06 94 GLY A N 1
ATOM 721 C CA . GLY A 1 94 ? 7.749 -11.010 -22.480 1.00 90.06 94 GLY A CA 1
ATOM 722 C C . GLY A 1 94 ? 7.999 -9.704 -21.722 1.00 90.06 94 GLY A C 1
ATOM 723 O O . GLY A 1 94 ? 8.966 -9.013 -22.044 1.00 90.06 94 GLY A O 1
ATOM 724 N N . LYS A 1 95 ? 7.159 -9.370 -20.735 1.00 92.19 95 LYS A N 1
ATOM 725 C CA . LYS A 1 95 ? 7.267 -8.175 -19.886 1.00 92.19 95 LYS A CA 1
ATOM 726 C C . LYS A 1 95 ? 8.003 -8.483 -18.585 1.00 92.19 95 LYS A C 1
ATOM 728 O O . LYS A 1 95 ? 7.894 -9.571 -18.018 1.00 92.19 95 LYS A O 1
ATOM 733 N N . THR A 1 96 ? 8.762 -7.512 -18.102 1.00 94.19 96 THR A N 1
ATOM 734 C CA . THR A 1 96 ? 9.329 -7.494 -16.750 1.00 94.19 96 THR A CA 1
ATOM 735 C C . THR A 1 96 ? 8.251 -7.198 -15.710 1.00 94.19 96 THR A C 1
ATOM 737 O O . THR A 1 96 ? 7.214 -6.627 -16.037 1.00 94.19 96 THR A O 1
ATOM 740 N N . LEU A 1 97 ? 8.533 -7.483 -14.432 1.00 94.44 97 LEU A N 1
ATOM 741 C CA . LEU A 1 97 ? 7.629 -7.117 -13.334 1.00 94.44 97 LEU A CA 1
ATOM 742 C C . LEU A 1 97 ? 7.285 -5.621 -13.346 1.00 94.44 97 LEU A C 1
ATOM 744 O O . LEU A 1 97 ? 6.161 -5.236 -13.051 1.00 94.44 97 LEU A O 1
ATOM 748 N N . ARG A 1 98 ? 8.252 -4.763 -13.695 1.00 95.81 98 ARG A N 1
ATOM 749 C CA . ARG A 1 98 ? 8.011 -3.322 -13.787 1.00 95.81 98 ARG A CA 1
ATOM 750 C C . ARG A 1 98 ? 6.981 -2.981 -14.856 1.00 95.81 98 ARG A C 1
ATOM 752 O O . ARG A 1 98 ? 6.134 -2.138 -14.606 1.00 95.81 98 ARG A O 1
ATOM 759 N N . GLU A 1 99 ? 7.105 -3.580 -16.035 1.00 95.56 99 GLU A N 1
ATOM 760 C CA . GLU A 1 99 ? 6.202 -3.322 -17.159 1.00 95.56 99 GLU A CA 1
ATOM 761 C C . GLU A 1 99 ? 4.800 -3.863 -16.877 1.00 95.56 99 GLU A C 1
ATOM 763 O O . GLU A 1 99 ? 3.836 -3.163 -17.152 1.00 95.56 99 GLU A O 1
ATOM 768 N N . GLU A 1 100 ? 4.694 -5.051 -16.277 1.00 95.69 100 GLU A N 1
ATOM 769 C CA . GLU A 1 100 ? 3.412 -5.642 -15.872 1.00 95.69 100 GLU A CA 1
ATOM 770 C C . GLU A 1 100 ? 2.689 -4.774 -14.833 1.00 95.69 100 GLU A C 1
ATOM 772 O O . GLU A 1 100 ? 1.546 -4.387 -15.040 1.00 95.69 100 GLU A O 1
ATOM 777 N N . VAL A 1 101 ? 3.382 -4.374 -13.761 1.00 96.12 101 VAL A N 1
ATOM 778 C CA . VAL A 1 101 ? 2.797 -3.498 -12.732 1.00 96.12 101 VAL A CA 1
ATOM 779 C C . VAL A 1 101 ? 2.427 -2.131 -13.301 1.00 96.12 101 VAL A C 1
ATOM 781 O O . VAL A 1 101 ? 1.393 -1.580 -12.943 1.00 96.12 101 VAL A O 1
ATOM 784 N N . ALA A 1 102 ? 3.278 -1.555 -14.152 1.00 96.88 102 ALA A N 1
ATOM 785 C CA . ALA A 1 102 ? 3.025 -0.241 -14.730 1.00 96.88 102 ALA A CA 1
ATOM 786 C C . ALA A 1 102 ? 1.800 -0.247 -15.655 1.00 96.88 102 ALA A C 1
ATOM 788 O O . ALA A 1 102 ? 1.015 0.693 -15.619 1.00 96.88 102 ALA A O 1
ATOM 789 N N . GLU A 1 103 ? 1.608 -1.315 -16.428 1.00 96.56 103 GLU A N 1
ATOM 790 C CA . GLU A 1 103 ? 0.411 -1.505 -17.248 1.00 96.56 103 GLU A CA 1
ATOM 791 C C . GLU A 1 103 ? -0.854 -1.642 -16.397 1.00 96.56 103 GLU A C 1
ATOM 793 O O . GLU A 1 103 ? -1.853 -1.001 -16.713 1.00 96.56 103 GLU A O 1
ATOM 798 N N . GLU A 1 104 ? -0.803 -2.410 -15.304 1.00 96.19 104 GLU A N 1
ATOM 799 C CA . GLU A 1 104 ? -1.958 -2.597 -14.416 1.00 96.19 104 GLU A CA 1
ATOM 800 C C . GLU A 1 104 ? -2.403 -1.280 -13.761 1.00 96.19 104 GLU A C 1
ATOM 802 O O . GLU A 1 104 ? -3.596 -1.015 -13.629 1.00 96.19 104 GLU A O 1
ATOM 807 N N . VAL A 1 105 ? -1.450 -0.408 -13.412 1.00 96.00 105 VAL A N 1
ATOM 808 C CA . VAL A 1 105 ? -1.743 0.916 -12.832 1.00 96.00 105 VAL A CA 1
ATOM 809 C C . VAL A 1 105 ? -1.828 2.042 -13.877 1.00 96.00 105 VAL A C 1
ATOM 811 O O . VAL A 1 105 ? -1.877 3.214 -13.505 1.00 96.00 105 VAL A O 1
ATOM 814 N N . ASP A 1 106 ? -1.864 1.701 -15.172 1.00 96.88 106 ASP A N 1
ATOM 815 C CA . ASP A 1 106 ? -2.000 2.616 -16.321 1.00 96.88 106 ASP A CA 1
ATOM 816 C C . ASP A 1 106 ? -0.961 3.760 -16.348 1.00 96.88 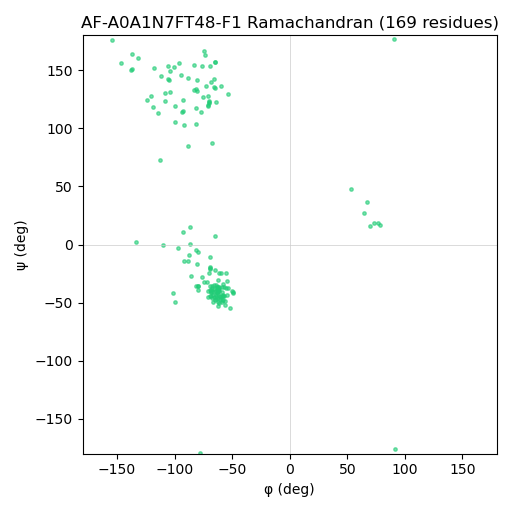106 ASP A C 1
ATOM 818 O O . ASP A 1 106 ? -1.280 4.939 -16.529 1.00 96.88 106 ASP A O 1
ATOM 822 N N . VAL A 1 107 ? 0.318 3.417 -16.154 1.00 97.00 107 VAL A N 1
ATOM 823 C CA . VAL A 1 107 ? 1.456 4.348 -16.242 1.00 97.00 107 VAL A CA 1
ATOM 824 C C . VAL A 1 107 ? 2.592 3.786 -17.089 1.00 97.00 107 VAL A C 1
ATOM 826 O O . VAL A 1 107 ? 2.738 2.581 -17.279 1.00 97.00 107 VAL A O 1
ATOM 829 N N . ASP A 1 108 ? 3.473 4.666 -17.558 1.00 96.75 108 ASP A N 1
ATOM 830 C CA . ASP A 1 108 ? 4.708 4.230 -18.201 1.00 96.75 108 ASP A CA 1
ATOM 831 C C . ASP A 1 108 ? 5.654 3.577 -17.176 1.00 96.75 108 ASP A C 1
ATOM 833 O O . ASP A 1 108 ? 5.852 4.068 -16.059 1.00 96.75 108 ASP A O 1
ATOM 837 N N . ALA A 1 109 ? 6.322 2.489 -17.573 1.00 94.50 109 ALA A N 1
ATOM 838 C CA . ALA A 1 109 ? 7.226 1.740 -16.692 1.00 94.50 109 ALA A CA 1
ATOM 839 C C . ALA A 1 109 ? 8.357 2.612 -16.110 1.00 94.50 109 ALA A C 1
ATOM 841 O O . ALA A 1 109 ? 8.740 2.464 -14.943 1.00 94.50 109 ALA A O 1
ATOM 842 N N . ASP A 1 110 ? 8.869 3.561 -16.896 1.00 94.56 110 ASP A N 1
ATOM 843 C CA . ASP A 1 110 ? 9.895 4.515 -16.465 1.00 94.56 110 ASP A CA 1
ATOM 844 C C . ASP A 1 110 ? 9.358 5.549 -15.460 1.00 94.56 110 ASP A C 1
ATOM 846 O O . ASP A 1 110 ? 10.114 6.067 -14.632 1.00 94.56 110 ASP A O 1
ATOM 850 N N . GLU A 1 111 ? 8.050 5.808 -15.474 1.00 97.00 111 GLU A N 1
ATOM 851 C CA . GLU A 1 111 ? 7.382 6.775 -14.605 1.00 97.00 111 GLU A CA 1
ATOM 852 C C . GLU A 1 111 ? 6.860 6.160 -13.303 1.00 97.00 111 GLU A C 1
ATOM 854 O O . GLU A 1 111 ? 6.618 6.902 -12.353 1.00 97.00 111 GLU A O 1
ATOM 859 N N . LEU A 1 112 ? 6.785 4.828 -13.185 1.00 96.25 112 LEU A N 1
ATOM 860 C CA . LEU A 1 112 ? 6.241 4.120 -12.013 1.00 96.25 112 LEU A CA 1
ATOM 861 C C . LEU A 1 112 ? 6.820 4.599 -10.665 1.00 96.25 112 LEU A C 1
ATOM 863 O O . LEU A 1 112 ? 6.108 4.739 -9.671 1.00 96.25 112 LEU A O 1
ATOM 867 N N . ALA A 1 113 ? 8.125 4.886 -10.615 1.00 96.12 113 ALA A N 1
ATOM 868 C CA . ALA A 1 113 ? 8.761 5.381 -9.392 1.00 96.12 113 ALA A CA 1
ATOM 869 C C . ALA A 1 113 ? 8.314 6.806 -9.033 1.00 96.12 113 ALA A C 1
ATOM 871 O O . ALA A 1 113 ? 8.115 7.107 -7.855 1.00 96.12 113 ALA A O 1
ATOM 872 N N . SER A 1 114 ? 8.153 7.669 -10.037 1.00 96.44 114 SER A N 1
ATOM 873 C CA . SER A 1 114 ? 7.634 9.023 -9.851 1.00 96.44 114 SER A CA 1
ATOM 874 C C . SER A 1 114 ? 6.145 8.995 -9.518 1.00 96.44 114 SER A C 1
ATOM 876 O O . SER A 1 114 ? 5.730 9.707 -8.609 1.00 96.44 114 SER A O 1
ATOM 878 N N . TYR A 1 115 ? 5.366 8.125 -10.170 1.00 96.88 115 TYR A N 1
ATOM 879 C CA . TYR A 1 115 ? 3.952 7.892 -9.880 1.00 96.88 115 TYR A CA 1
ATOM 880 C C . TYR A 1 115 ? 3.737 7.604 -8.395 1.00 96.88 115 TYR A C 1
ATOM 882 O O . TYR A 1 115 ? 3.001 8.337 -7.733 1.00 96.88 115 TYR A O 1
ATOM 890 N N . LEU A 1 116 ? 4.447 6.610 -7.850 1.00 96.44 116 LEU A N 1
ATOM 891 C CA . LEU A 1 116 ? 4.341 6.216 -6.442 1.00 96.44 116 LEU A CA 1
ATOM 892 C C . LEU A 1 116 ? 4.762 7.322 -5.463 1.00 96.44 116 LEU A C 1
ATOM 894 O O . LEU A 1 116 ? 4.253 7.384 -4.347 1.00 96.44 116 LEU A O 1
ATOM 898 N N . GLN A 1 117 ? 5.694 8.192 -5.852 1.00 96.12 117 GLN A N 1
ATOM 899 C CA . GLN A 1 117 ? 6.200 9.263 -4.986 1.00 96.12 117 GLN A CA 1
ATOM 900 C C . GLN A 1 117 ? 5.394 10.560 -5.073 1.00 96.12 117 GLN A C 1
ATOM 902 O O . GLN A 1 117 ? 5.565 11.428 -4.216 1.00 96.12 117 GLN A O 1
ATOM 907 N N . ASP A 1 118 ? 4.536 10.695 -6.080 1.00 96.56 118 ASP A N 1
ATOM 908 C CA . ASP A 1 118 ? 3.7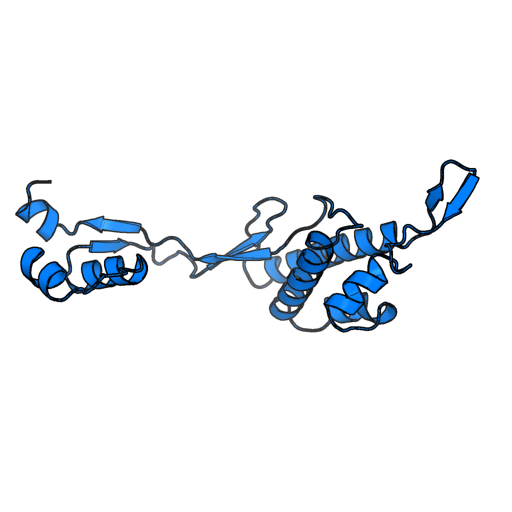43 11.892 -6.312 1.00 96.56 118 ASP A CA 1
ATOM 909 C C . ASP A 1 118 ? 2.495 11.947 -5.416 1.00 96.56 118 ASP A C 1
ATOM 911 O O . ASP A 1 118 ? 1.822 10.936 -5.190 1.00 96.56 118 ASP A O 1
ATOM 915 N N . GLY A 1 119 ? 2.165 13.149 -4.943 1.00 96.12 119 GLY A N 1
ATOM 916 C CA . GLY A 1 119 ? 0.987 13.406 -4.115 1.00 96.12 119 GLY A CA 1
ATOM 917 C C . GLY A 1 119 ? 1.208 13.320 -2.600 1.00 96.12 119 GLY A C 1
ATOM 918 O O . GLY A 1 119 ? 2.321 13.171 -2.086 1.00 96.12 119 GLY A O 1
ATOM 919 N N . GLY A 1 120 ? 0.112 13.468 -1.854 1.00 96.12 120 GLY A N 1
ATOM 920 C CA . GLY A 1 120 ? 0.096 13.389 -0.390 1.00 96.12 120 GLY A CA 1
ATOM 921 C C . GLY A 1 120 ? 0.235 11.955 0.135 1.00 96.12 120 GLY A C 1
ATOM 922 O O . GLY A 1 120 ? 0.054 10.988 -0.594 1.00 96.12 120 GLY A O 1
ATOM 923 N N . ALA A 1 121 ? 0.504 11.779 1.434 1.00 95.06 121 ALA A N 1
ATOM 924 C CA . ALA A 1 121 ? 0.685 10.445 2.029 1.00 95.06 121 ALA A CA 1
ATOM 925 C C . ALA A 1 121 ? -0.504 9.490 1.800 1.00 95.06 121 ALA A C 1
ATOM 927 O O . ALA A 1 121 ? -0.291 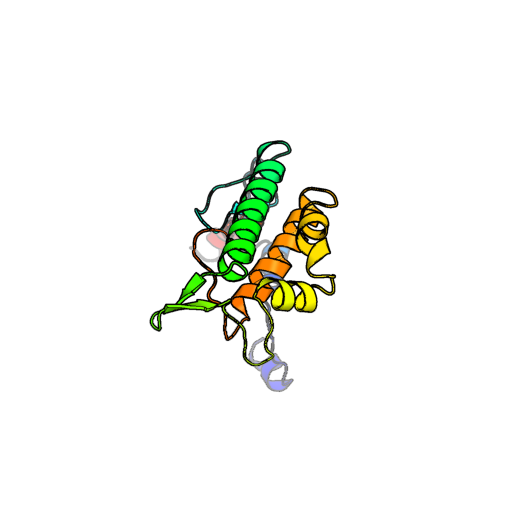8.312 1.534 1.00 95.06 121 ALA A O 1
ATOM 928 N N . ASN A 1 122 ? -1.742 9.997 1.836 1.00 94.31 122 ASN A N 1
ATOM 929 C CA . ASN A 1 122 ? -2.937 9.194 1.550 1.00 94.31 122 ASN A CA 1
ATOM 930 C C . ASN A 1 122 ? -3.016 8.739 0.090 1.00 94.31 122 ASN A C 1
ATOM 932 O O . ASN A 1 122 ? -3.382 7.596 -0.169 1.00 94.31 122 ASN A O 1
ATOM 936 N N . GLU A 1 123 ? -2.663 9.620 -0.846 1.00 96.81 123 GLU A N 1
ATOM 937 C CA . GLU A 1 123 ? -2.643 9.304 -2.277 1.00 96.81 123 GLU A CA 1
ATOM 938 C C . GLU A 1 123 ? -1.552 8.272 -2.556 1.00 96.81 123 GLU A C 1
ATOM 940 O O . GLU A 1 123 ? -1.832 7.217 -3.110 1.00 96.81 123 GLU A O 1
ATOM 945 N N . ARG A 1 124 ? -0.335 8.509 -2.054 1.00 97.62 124 ARG A N 1
ATOM 946 C CA . ARG A 1 124 ? 0.797 7.580 -2.170 1.00 97.62 124 ARG A CA 1
ATOM 947 C C . ARG A 1 124 ? 0.503 6.210 -1.550 1.00 97.62 124 ARG A C 1
ATOM 949 O O . ARG A 1 124 ? 0.893 5.195 -2.114 1.00 97.62 124 ARG A O 1
ATOM 956 N N . ARG A 1 125 ? -0.234 6.161 -0.434 1.00 96.88 125 ARG A N 1
ATOM 957 C CA . ARG A 1 125 ? -0.736 4.911 0.163 1.00 96.88 125 ARG A CA 1
ATOM 958 C C . ARG A 1 125 ? -1.699 4.178 -0.773 1.00 96.88 125 ARG A C 1
ATOM 960 O O . ARG A 1 125 ? -1.600 2.967 -0.880 1.00 96.88 125 ARG A O 1
ATOM 967 N N . GLY A 1 126 ? -2.614 4.896 -1.429 1.00 96.88 126 GLY A N 1
ATOM 968 C CA . GLY A 1 126 ? -3.511 4.316 -2.437 1.00 96.88 126 GLY A CA 1
ATOM 969 C C . GLY A 1 126 ? -2.746 3.724 -3.618 1.00 96.88 126 GLY A C 1
ATOM 970 O O . GLY A 1 126 ? -2.952 2.569 -3.951 1.00 96.88 126 GLY A O 1
ATOM 971 N N . LYS A 1 127 ? -1.771 4.463 -4.154 1.00 97.88 127 LYS A N 1
ATOM 972 C CA . LYS A 1 127 ? -0.907 3.982 -5.243 1.00 97.88 127 LYS A CA 1
ATOM 973 C C . LYS A 1 127 ? -0.072 2.758 -4.845 1.00 97.88 127 LYS A C 1
ATOM 975 O O . LYS A 1 127 ? 0.164 1.872 -5.655 1.00 97.88 127 LYS A O 1
ATOM 980 N N . LEU A 1 128 ? 0.400 2.707 -3.595 1.00 97.50 128 LEU A N 1
ATOM 981 C CA . LEU A 1 128 ? 1.072 1.522 -3.053 1.00 97.50 128 LEU A CA 1
ATOM 982 C C . LEU A 1 128 ? 0.127 0.313 -3.012 1.00 97.50 128 LEU A C 1
ATOM 984 O O . LEU A 1 128 ? 0.569 -0.784 -3.326 1.00 97.50 128 LEU A O 1
ATOM 988 N N . ASP A 1 129 ? -1.132 0.515 -2.622 1.00 96.69 129 ASP A N 1
ATOM 989 C CA . ASP A 1 129 ? -2.180 -0.516 -2.588 1.00 96.69 129 ASP A CA 1
ATOM 990 C C . ASP A 1 129 ? -2.348 -1.164 -3.969 1.00 96.69 129 ASP A C 1
ATOM 992 O O . ASP A 1 129 ? -2.190 -2.373 -4.097 1.00 96.69 129 ASP A O 1
ATOM 996 N N . GLU A 1 130 ? -2.528 -0.335 -5.002 1.00 96.94 130 GLU A N 1
ATOM 997 C CA . GLU A 1 130 ? -2.649 -0.754 -6.406 1.00 96.94 130 GLU A CA 1
ATOM 998 C C . GLU A 1 130 ? -1.426 -1.557 -6.866 1.00 96.94 130 GLU A C 1
ATOM 1000 O O . GLU A 1 130 ? -1.554 -2.608 -7.483 1.00 96.94 130 GLU A O 1
ATOM 1005 N N . VAL A 1 131 ? -0.217 -1.102 -6.518 1.00 96.81 131 VAL A N 1
ATOM 1006 C CA . VAL A 1 131 ? 1.016 -1.827 -6.854 1.00 96.81 131 VAL A CA 1
ATOM 1007 C C . VAL A 1 131 ? 1.131 -3.150 -6.100 1.00 96.81 131 VAL A C 1
ATOM 1009 O O . VAL A 1 131 ? 1.649 -4.113 -6.657 1.00 96.81 131 VAL A O 1
ATOM 1012 N N . VAL A 1 132 ? 0.701 -3.225 -4.838 1.00 96.38 132 VAL A N 1
ATOM 1013 C CA . VAL A 1 132 ? 0.694 -4.498 -4.106 1.00 96.38 132 VAL A CA 1
ATOM 1014 C C . VAL A 1 132 ? -0.278 -5.469 -4.770 1.00 96.38 132 VAL A C 1
ATOM 1016 O O . VAL A 1 132 ? 0.132 -6.593 -5.042 1.00 96.38 132 VAL A O 1
ATOM 1019 N N . GLU A 1 133 ? -1.494 -5.025 -5.091 1.00 96.12 133 GLU A N 1
ATOM 1020 C CA . GLU A 1 133 ? -2.510 -5.832 -5.784 1.00 96.12 133 GLU A CA 1
ATOM 1021 C C . GLU A 1 133 ? -2.005 -6.332 -7.137 1.00 96.12 133 GLU A C 1
ATOM 1023 O O . GLU A 1 133 ? -2.023 -7.533 -7.380 1.00 96.12 133 GLU A O 1
ATOM 1028 N N . ALA A 1 134 ? -1.422 -5.454 -7.957 1.00 95.81 134 ALA A N 1
ATOM 1029 C CA . ALA A 1 134 ? -0.867 -5.824 -9.258 1.00 95.81 134 ALA A CA 1
ATOM 1030 C C . ALA A 1 134 ? 0.213 -6.919 -9.168 1.00 95.81 134 ALA A C 1
ATOM 1032 O O . ALA A 1 134 ? 0.342 -7.752 -10.061 1.00 95.81 134 ALA A O 1
ATOM 1033 N N . VAL A 1 135 ? 1.012 -6.937 -8.093 1.00 94.88 135 VAL A N 1
ATOM 1034 C CA . VAL A 1 135 ? 2.004 -8.004 -7.878 1.00 94.88 135 VAL A CA 1
ATOM 1035 C C . VAL A 1 135 ? 1.357 -9.270 -7.311 1.00 94.88 135 VAL A C 1
ATOM 1037 O O . VAL A 1 135 ? 1.799 -10.363 -7.644 1.00 94.88 135 VAL A O 1
ATOM 1040 N N . GLU A 1 136 ? 0.349 -9.152 -6.446 1.00 94.62 136 GLU A N 1
ATOM 1041 C CA . GLU A 1 136 ? -0.373 -10.305 -5.886 1.00 94.62 136 GLU A CA 1
ATOM 1042 C C . GLU A 1 136 ? -1.187 -11.060 -6.938 1.00 94.62 136 GLU A C 1
ATOM 1044 O O . GLU A 1 136 ? -1.241 -12.289 -6.889 1.00 94.62 136 GLU A O 1
ATOM 1049 N N . ASP A 1 137 ? -1.758 -10.336 -7.897 1.00 94.06 137 ASP A N 1
ATOM 1050 C CA . ASP A 1 137 ? -2.537 -10.892 -9.002 1.00 94.06 137 ASP A CA 1
ATOM 1051 C C . ASP A 1 137 ? -1.652 -11.420 -10.149 1.00 94.06 137 ASP A C 1
ATOM 1053 O O . ASP A 1 137 ? -2.154 -12.032 -11.094 1.00 94.06 137 ASP A O 1
ATOM 1057 N N . SER A 1 138 ? -0.328 -11.238 -10.067 1.00 92.25 138 SER A N 1
ATOM 1058 C CA . SER A 1 138 ? 0.607 -11.757 -11.064 1.00 92.25 138 SER A CA 1
ATOM 1059 C C . SER A 1 138 ? 0.738 -13.281 -10.987 1.00 92.25 138 SER A C 1
ATOM 1061 O O . SER A 1 138 ? 1.246 -13.842 -10.015 1.00 92.25 138 SER A O 1
ATOM 1063 N N . ASP A 1 139 ? 0.412 -13.966 -12.084 1.00 90.69 139 ASP A N 1
ATOM 1064 C CA . ASP A 1 139 ? 0.646 -15.411 -12.228 1.00 90.69 139 ASP A CA 1
ATOM 1065 C C . ASP A 1 139 ? 2.145 -15.769 -12.333 1.00 90.69 139 ASP A C 1
ATOM 1067 O O . ASP A 1 139 ? 2.548 -16.921 -12.142 1.00 90.69 139 ASP A O 1
ATOM 1071 N N . THR A 1 140 ? 2.996 -14.794 -12.674 1.00 91.06 140 THR A N 1
ATOM 1072 C CA . THR A 1 140 ? 4.426 -15.015 -12.944 1.00 91.06 140 THR A CA 1
ATOM 1073 C C . THR A 1 140 ? 5.311 -14.608 -11.773 1.00 91.06 140 THR A C 1
ATOM 1075 O O . THR A 1 140 ? 6.328 -15.265 -11.490 1.00 91.06 140 THR A O 1
ATOM 1078 N N . PHE A 1 141 ? 5.013 -13.477 -11.143 1.00 91.06 141 PHE A N 1
ATOM 1079 C CA . PHE A 1 141 ? 5.888 -12.840 -10.172 1.00 91.06 141 PHE A CA 1
ATOM 1080 C C . PHE A 1 141 ? 5.323 -12.987 -8.765 1.00 91.06 141 PHE A C 1
ATOM 1082 O O . PHE A 1 141 ? 4.220 -12.563 -8.472 1.00 91.06 141 PHE A O 1
ATOM 1089 N N . GLU A 1 142 ? 6.114 -13.568 -7.867 1.00 89.62 142 GLU A N 1
ATOM 1090 C CA . GLU A 1 142 ? 5.696 -13.739 -6.479 1.00 89.62 142 GLU A CA 1
ATOM 1091 C C . GLU A 1 142 ? 5.960 -12.457 -5.684 1.00 89.62 142 GLU A C 1
ATOM 1093 O O . GLU A 1 142 ? 7.068 -11.907 -5.728 1.00 89.62 142 GLU A O 1
ATOM 1098 N N . ARG A 1 143 ? 4.972 -12.011 -4.902 1.00 92.25 143 ARG A N 1
ATOM 1099 C CA . ARG A 1 143 ? 5.181 -10.962 -3.902 1.00 92.25 143 ARG A CA 1
ATOM 1100 C C . ARG A 1 143 ? 6.016 -11.506 -2.732 1.00 92.25 143 ARG A C 1
ATOM 1102 O O . ARG A 1 143 ? 5.640 -12.509 -2.131 1.00 92.25 143 ARG A O 1
ATOM 1109 N N . PRO A 1 144 ? 7.119 -10.843 -2.344 1.00 91.88 144 PRO A N 1
ATOM 1110 C CA . PRO A 1 144 ? 7.841 -11.178 -1.126 1.00 91.88 144 PRO A CA 1
ATOM 1111 C C . PRO A 1 144 ? 7.198 -10.520 0.103 1.00 91.88 144 PRO A C 1
ATOM 1113 O O . PRO A 1 144 ? 6.725 -9.389 0.025 1.00 91.88 144 PRO A O 1
ATOM 1116 N N . ASP A 1 145 ? 7.392 -11.109 1.284 1.00 91.06 145 ASP A N 1
ATOM 1117 C CA . ASP A 1 145 ? 6.990 -10.541 2.593 1.00 91.06 145 ASP A CA 1
ATOM 1118 C C . ASP A 1 145 ? 7.743 -9.241 2.984 1.00 91.06 145 ASP A C 1
ATOM 1120 O O . ASP A 1 145 ? 7.697 -8.764 4.121 1.00 91.06 145 ASP A O 1
ATOM 1124 N N . SER A 1 146 ? 8.542 -8.682 2.071 1.00 90.06 146 SER A N 1
ATOM 1125 C CA . SER A 1 146 ? 9.431 -7.549 2.344 1.00 90.06 146 SER A CA 1
ATOM 1126 C C . SER A 1 146 ? 8.729 -6.192 2.337 1.00 90.06 146 SER A C 1
ATOM 1128 O O . SER A 1 146 ? 9.308 -5.236 2.870 1.00 90.06 146 SER A O 1
ATOM 1130 N N . TYR A 1 147 ? 7.522 -6.127 1.770 1.00 93.94 147 TYR A N 1
ATOM 1131 C CA . TYR A 1 147 ? 6.625 -4.977 1.777 1.00 93.94 147 TYR A CA 1
ATOM 1132 C C . TYR A 1 147 ? 5.166 -5.426 1.805 1.00 93.94 147 TYR A C 1
ATOM 1134 O O . TYR A 1 147 ? 4.857 -6.539 1.377 1.00 93.94 147 TYR A O 1
ATOM 1142 N N . ASP A 1 148 ? 4.286 -4.558 2.295 1.00 95.31 148 ASP A N 1
ATOM 1143 C CA . ASP A 1 148 ? 2.848 -4.823 2.314 1.00 95.31 148 ASP A CA 1
ATOM 1144 C C . ASP A 1 148 ? 2.007 -3.537 2.317 1.00 95.31 148 ASP A C 1
ATOM 1146 O O . ASP A 1 148 ? 2.532 -2.420 2.396 1.00 95.31 148 ASP A O 1
ATOM 1150 N N . LYS A 1 149 ? 0.687 -3.702 2.259 1.00 95.75 149 LYS A N 1
ATOM 1151 C CA . LYS A 1 149 ? -0.296 -2.626 2.333 1.00 95.75 149 LYS A CA 1
ATOM 1152 C C . LYS A 1 149 ? -0.275 -1.931 3.693 1.00 95.75 149 LYS A C 1
ATOM 1154 O O . LYS A 1 149 ? 0.110 -2.479 4.734 1.00 95.75 149 LYS A O 1
ATOM 1159 N N . ILE A 1 150 ? -0.760 -0.694 3.678 1.00 94.88 150 ILE A N 1
ATOM 1160 C CA . ILE A 1 150 ? -1.092 0.068 4.881 1.00 94.88 150 ILE A CA 1
ATOM 1161 C C . ILE A 1 150 ? -2.604 0.291 4.874 1.00 94.88 150 ILE A C 1
ATOM 1163 O O . ILE A 1 150 ? -3.136 0.996 4.010 1.00 94.88 150 ILE A O 1
ATOM 1167 N N . GLU A 1 151 ? -3.287 -0.319 5.837 1.00 93.25 151 GLU A N 1
ATOM 1168 C CA . GLU A 1 151 ? -4.744 -0.385 5.901 1.00 93.25 151 GLU A CA 1
ATOM 1169 C C . GLU A 1 151 ? -5.341 0.531 6.958 1.00 93.25 151 GLU A C 1
ATOM 1171 O O . GLU A 1 151 ? -4.731 0.837 7.984 1.00 93.25 151 GLU A O 1
ATOM 1176 N N . TRP A 1 152 ? -6.588 0.916 6.705 1.00 90.31 152 TRP A N 1
ATOM 1177 C CA . TRP A 1 152 ? -7.436 1.643 7.635 1.00 90.31 152 TRP A CA 1
ATOM 1178 C C . TRP A 1 152 ? -8.386 0.655 8.294 1.00 90.31 152 TRP A C 1
ATOM 1180 O O . TRP A 1 152 ? -9.361 0.211 7.691 1.00 90.31 152 TRP A O 1
ATOM 1190 N N . VAL A 1 153 ? -8.116 0.325 9.550 1.00 88.06 153 VAL A N 1
ATOM 1191 C CA . VAL A 1 153 ? -8.938 -0.597 10.329 1.00 88.06 153 VAL A CA 1
ATOM 1192 C C . VAL A 1 153 ? -9.854 0.212 11.248 1.00 88.06 153 VAL A C 1
ATOM 1194 O O . VAL A 1 153 ? -9.356 0.964 12.088 1.00 88.06 153 VAL A O 1
ATOM 1197 N N . PRO A 1 154 ? -11.187 0.094 11.128 1.00 82.25 154 PRO A N 1
ATOM 1198 C CA . PRO A 1 154 ? -12.100 0.848 11.976 1.00 82.25 154 PRO A CA 1
ATOM 1199 C C . PRO A 1 154 ? -11.949 0.394 13.429 1.00 82.25 154 PRO A C 1
ATOM 1201 O O . PRO A 1 154 ? -11.758 -0.793 13.709 1.00 82.25 154 PRO A O 1
ATOM 1204 N N . SER A 1 155 ? -12.041 1.322 14.384 1.00 80.69 155 SER A N 1
ATOM 1205 C CA . SER A 1 155 ? -12.055 0.915 15.793 1.00 80.69 155 SER A CA 1
ATOM 1206 C C . SER A 1 155 ? -13.307 0.091 16.081 1.00 80.69 155 SER A C 1
ATOM 1208 O O . SER A 1 155 ? -14.416 0.464 15.702 1.00 80.69 155 SER A O 1
ATOM 1210 N N . ALA A 1 156 ? -13.139 -1.017 16.798 1.00 76.38 156 ALA A N 1
ATOM 1211 C CA . ALA A 1 156 ? -14.255 -1.876 17.151 1.00 76.38 156 ALA A CA 1
ATOM 1212 C C . ALA A 1 156 ? -15.179 -1.200 18.180 1.00 76.38 156 ALA A C 1
ATOM 1214 O O . ALA A 1 156 ? -14.764 -0.890 19.303 1.00 76.38 156 ALA A O 1
ATOM 1215 N N . THR A 1 157 ? -16.457 -1.056 17.830 1.00 73.06 157 THR A N 1
ATOM 1216 C CA . THR A 1 157 ? -17.514 -0.708 18.785 1.00 73.06 157 THR A CA 1
ATOM 1217 C C . THR A 1 157 ? -17.849 -1.932 19.630 1.00 73.06 157 THR A C 1
ATOM 1219 O O . THR A 1 157 ? -18.135 -3.011 19.112 1.00 73.06 157 THR A O 1
ATOM 1222 N N . ARG A 1 158 ? -17.813 -1.793 20.960 1.00 75.31 158 ARG A N 1
ATOM 1223 C CA . ARG A 1 158 ? -18.221 -2.876 21.863 1.00 75.31 158 ARG A CA 1
ATOM 1224 C C . ARG A 1 158 ? -19.686 -2.711 22.224 1.00 75.31 158 ARG A C 1
ATOM 1226 O O . ARG A 1 158 ? -20.041 -1.779 22.940 1.00 75.31 158 ARG A O 1
ATOM 1233 N N . HIS A 1 159 ? -20.528 -3.637 21.789 1.00 80.25 159 HIS A N 1
ATOM 1234 C CA . HIS A 1 159 ? -21.940 -3.633 22.165 1.00 80.25 159 HIS A CA 1
ATOM 1235 C C . HIS A 1 159 ? -22.168 -4.411 23.465 1.00 80.25 159 HIS A C 1
ATOM 1237 O O . HIS A 1 159 ? -21.534 -5.435 23.725 1.00 80.25 159 HIS A O 1
ATOM 1243 N N . HIS A 1 160 ? -23.089 -3.927 24.291 1.00 79.19 160 HIS A N 1
ATOM 1244 C CA . HIS A 1 160 ? -23.546 -4.600 25.502 1.00 79.19 160 HIS A CA 1
ATOM 1245 C C . HIS A 1 160 ? -25.066 -4.500 25.617 1.00 79.19 160 HIS A C 1
ATOM 1247 O O . HIS A 1 160 ? -25.671 -3.542 25.141 1.00 79.19 160 HIS A O 1
ATOM 1253 N N . LEU A 1 161 ? -25.699 -5.481 26.265 1.00 82.62 161 LEU A N 1
ATOM 1254 C CA . LEU A 1 161 ? -27.127 -5.392 26.571 1.00 82.62 161 LEU A CA 1
ATOM 1255 C C . LEU A 1 161 ? -27.372 -4.254 27.562 1.00 82.62 161 LEU A C 1
ATOM 1257 O O . LEU A 1 161 ? -26.659 -4.114 28.561 1.00 82.62 161 LEU A O 1
ATOM 1261 N N . THR A 1 162 ? -28.404 -3.451 27.314 1.00 82.12 162 THR A N 1
ATOM 1262 C CA . THR A 1 162 ? -28.756 -2.377 28.242 1.00 82.12 162 THR A CA 1
ATOM 1263 C C . THR A 1 162 ? -29.314 -2.943 29.545 1.00 82.12 162 THR A C 1
ATOM 1265 O O . THR A 1 162 ? -29.928 -4.014 29.590 1.00 82.12 162 THR A O 1
ATOM 1268 N N . LYS A 1 163 ? -29.160 -2.184 30.639 1.00 82.69 163 LYS A N 1
ATOM 1269 C CA . LYS A 1 163 ? -29.678 -2.569 31.966 1.00 82.69 163 LYS A CA 1
ATOM 1270 C C . LYS A 1 163 ? -31.178 -2.887 31.949 1.00 82.69 163 LYS A C 1
ATOM 1272 O O . LYS A 1 163 ? -31.624 -3.727 32.723 1.00 82.69 163 LYS A O 1
ATOM 1277 N N . GLN A 1 164 ? -31.950 -2.237 31.072 1.00 81.44 164 GLN A N 1
ATOM 1278 C CA . GLN A 1 164 ? -33.378 -2.515 30.904 1.00 81.44 164 GLN A CA 1
ATOM 1279 C C . GLN A 1 164 ? -33.636 -3.907 30.323 1.00 81.44 164 GLN A C 1
ATOM 1281 O O . GLN A 1 164 ? -34.520 -4.603 30.820 1.00 81.44 164 GLN A O 1
ATOM 1286 N N . VAL A 1 165 ? -32.873 -4.332 29.312 1.00 81.75 165 VAL A N 1
ATOM 1287 C CA . VAL A 1 165 ? -33.011 -5.673 28.723 1.00 81.75 165 VAL A CA 1
ATOM 1288 C C . VAL A 1 165 ? -32.594 -6.744 29.719 1.00 81.75 165 VAL A C 1
ATOM 1290 O O . VAL A 1 165 ? -33.349 -7.688 29.941 1.00 81.75 165 VAL A O 1
ATOM 1293 N N . VAL A 1 166 ? -31.454 -6.557 30.386 1.00 82.25 166 VAL A N 1
ATOM 1294 C CA . VAL A 1 166 ? -30.966 -7.480 31.422 1.00 82.25 166 VAL A CA 1
ATOM 1295 C C . VAL A 1 166 ? -32.016 -7.661 32.527 1.00 82.25 166 VAL A C 1
ATOM 1297 O O . VAL A 1 166 ? -32.406 -8.784 32.838 1.00 82.25 166 VAL A O 1
ATOM 1300 N N . ALA A 1 167 ? -32.577 -6.561 33.045 1.00 79.94 167 ALA A N 1
ATOM 1301 C CA . ALA A 1 167 ? -33.615 -6.607 34.077 1.00 79.94 167 ALA A CA 1
ATOM 1302 C C . ALA A 1 167 ? -34.938 -7.230 33.596 1.00 79.94 167 ALA A C 1
ATOM 1304 O O . ALA A 1 167 ? -35.621 -7.897 34.371 1.00 79.94 167 ALA A O 1
ATOM 1305 N N . ARG A 1 168 ? -35.320 -7.011 32.331 1.00 84.25 168 ARG A N 1
ATOM 1306 C CA . ARG A 1 168 ? -36.581 -7.506 31.761 1.00 84.25 168 ARG A CA 1
ATOM 1307 C C . ARG A 1 168 ? -36.560 -9.007 31.476 1.00 84.25 168 ARG A C 1
ATOM 1309 O O . ARG A 1 168 ? -37.611 -9.636 31.568 1.00 84.25 168 ARG A O 1
ATOM 1316 N N . TYR A 1 169 ? -35.401 -9.560 31.125 1.00 79.12 169 TYR A N 1
ATOM 1317 C CA . TYR A 1 169 ? -35.261 -10.966 30.733 1.00 79.12 169 TYR A CA 1
ATOM 1318 C C . TYR A 1 169 ? -34.497 -11.828 31.748 1.00 79.12 169 TYR A C 1
ATOM 1320 O O . TYR A 1 169 ? -34.397 -13.034 31.543 1.00 79.12 169 TYR A O 1
ATOM 1328 N N . GLY A 1 170 ? -34.026 -11.250 32.860 1.00 72.00 170 GLY A N 1
ATOM 1329 C CA . GLY A 1 170 ? -33.388 -11.994 33.952 1.00 72.00 170 GLY A CA 1
ATOM 1330 C C . GLY A 1 170 ? -32.046 -12.614 33.563 1.00 72.00 170 GLY A C 1
ATOM 1331 O O . GLY A 1 170 ? -31.763 -13.741 33.968 1.00 72.00 170 GLY A O 1
ATOM 1332 N N . LEU A 1 171 ? -31.277 -11.893 32.741 1.00 66.12 171 LEU A N 1
ATOM 1333 C CA . LEU A 1 171 ? -29.947 -12.284 32.265 1.00 66.12 171 LEU A CA 1
ATOM 1334 C C . LEU A 1 171 ? -28.836 -11.863 33.235 1.00 66.12 171 LEU A C 1
ATOM 1336 O O . LEU A 1 171 ? -29.052 -10.899 34.006 1.00 66.12 171 LEU A O 1
#

Secondary structure (DSSP, 8-state):
-HHHHHHTT------HHHHHHHHHHTTSEEEE--TTS-SEEEEETTTTEE--HHHHHHHHHHHHHHHHHHHHHHHHS-EE-TTS-EE----TTS--HHHHHHHHTTS-TTTHHHHHHSS-HHHHHHHHHHHHHHHHT-SS-PPPTT---EEEEEPPPEEEE-HHHHHHHT-

Radius of gyration: 24.7 Å; Cα contacts (8 Å, |Δi|>4): 197; chains: 1; bounding box: 73×35×57 Å